Protein AF-A0A974H0Z0-F1 (afdb_monomer_lite)

InterPro domains:
  IPR011009 Protein kinase-like domain superfamily [SSF56112] (9-138)
  IPR016477 Fructosamine/Ketosamine-3-kinase [PF03881] (4-106)
  IPR016477 Fructosamine/Ketosamine-3-kinase [PTHR12149] (3-139)

Radius of gyration: 18.85 Å; chains: 1; bounding box: 40×33×61 Å

Foldseek 3Di:
DDDFDQDDQDPAWGWTWDQDPVGIKIKTWHQDQCQVQQQVQVQQVQVLLVVLVQDDDWHWDDKDADPNHHIMTITHDDPDDDCVVPPVVVVVSVCSSCPVLVVVVVVVVVCVPDDDDDPDRDPDDDDLGFHDDRPHTPDDPDPPDPDD

Organism: Xenopus laevis (NCBI:txid8355)

Structure (mmCIF, N/CA/C/O backbone):
data_AF-A0A974H0Z0-F1
#
_entry.id   AF-A0A974H0Z0-F1
#
loop_
_atom_site.group_PDB
_atom_site.id
_atom_site.type_symbol
_atom_site.label_atom_id
_atom_site.label_alt_id
_atom_site.label_comp_id
_atom_site.label_asym_id
_atom_site.label_entity_id
_atom_site.label_seq_id
_atom_site.pdbx_PDB_ins_code
_atom_site.Cartn_x
_atom_site.Cartn_y
_atom_site.Cartn_z
_atom_site.occupancy
_atom_site.B_iso_or_equiv
_atom_site.auth_seq_id
_atom_site.auth_comp_id
_atom_site.auth_asym_id
_atom_site.auth_atom_id
_atom_site.pdbx_PDB_model_num
ATOM 1 N N . MET A 1 1 ? 7.010 -7.312 -23.291 1.00 50.28 1 MET A N 1
ATOM 2 C CA . MET A 1 1 ? 6.808 -6.229 -22.307 1.00 50.28 1 MET A CA 1
ATOM 3 C C . MET A 1 1 ? 7.037 -4.910 -23.034 1.00 50.28 1 MET A C 1
ATOM 5 O O . MET A 1 1 ? 8.146 -4.689 -23.502 1.00 50.28 1 MET A O 1
ATOM 9 N N . LYS A 1 2 ? 5.986 -4.119 -23.280 1.00 44.75 2 LYS A N 1
ATOM 10 C CA . LYS A 1 2 ? 6.103 -2.802 -23.936 1.00 44.75 2 LYS A CA 1
ATOM 11 C C . LYS A 1 2 ? 6.219 -1.731 -22.836 1.00 44.75 2 LYS A C 1
ATOM 13 O O . LYS A 1 2 ? 5.474 -1.791 -21.864 1.00 44.75 2 LYS A O 1
ATOM 1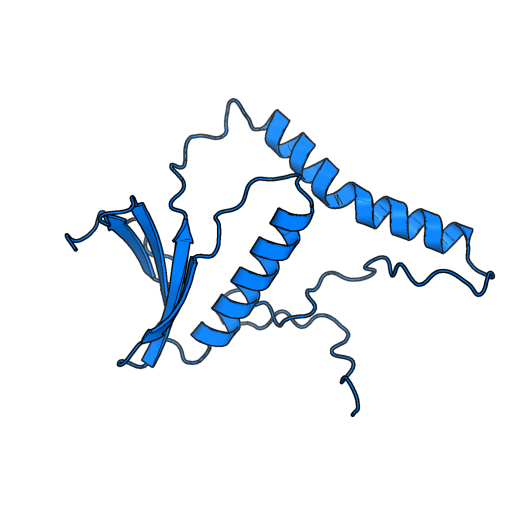8 N N . THR A 1 3 ? 7.181 -0.815 -22.947 1.00 50.59 3 THR A N 1
ATOM 19 C CA . THR A 1 3 ? 7.419 0.325 -22.031 1.00 50.59 3 THR A CA 1
ATOM 20 C C . THR A 1 3 ? 6.336 1.391 -22.243 1.00 50.59 3 THR A C 1
ATOM 22 O O . THR A 1 3 ? 6.026 1.722 -23.383 1.00 50.59 3 THR A O 1
ATOM 25 N N . SER A 1 4 ? 5.538 1.754 -21.233 1.00 49.78 4 SER A N 1
ATOM 26 C CA . SER A 1 4 ? 5.760 2.553 -20.005 1.00 49.78 4 SER A CA 1
ATOM 27 C C . SER A 1 4 ? 5.151 3.950 -20.171 1.00 49.78 4 SER A C 1
ATOM 29 O O . SER A 1 4 ? 5.773 4.844 -20.742 1.00 49.78 4 SER A O 1
ATOM 31 N N . LYS A 1 5 ? 3.939 4.163 -19.644 1.00 48.97 5 LYS A N 1
ATOM 32 C CA . LYS A 1 5 ? 3.522 5.523 -19.279 1.00 48.97 5 LYS A CA 1
ATOM 33 C C . LYS A 1 5 ? 4.331 5.900 -18.037 1.00 48.97 5 LYS A C 1
ATOM 35 O O . LYS A 1 5 ? 4.208 5.233 -17.011 1.00 48.97 5 LYS A O 1
ATOM 40 N N . GLU A 1 6 ? 5.196 6.908 -18.149 1.00 50.53 6 GLU A N 1
ATOM 41 C CA . GLU A 1 6 ? 5.929 7.467 -17.007 1.00 50.53 6 GLU A CA 1
ATOM 42 C C . GLU A 1 6 ? 4.889 8.029 -16.028 1.00 50.53 6 GLU A C 1
ATOM 44 O O . GLU A 1 6 ? 4.247 9.047 -16.283 1.00 50.53 6 GLU A O 1
ATOM 49 N N . SER A 1 7 ? 4.647 7.303 -14.941 1.00 51.28 7 SER A N 1
ATOM 50 C CA . SER A 1 7 ? 3.733 7.715 -13.885 1.00 51.28 7 SER A CA 1
ATOM 51 C C . SER A 1 7 ? 4.589 8.224 -12.740 1.00 51.28 7 SER A C 1
ATOM 53 O O . SER A 1 7 ? 5.104 7.428 -11.971 1.00 51.28 7 SER A O 1
ATOM 55 N N . GLN A 1 8 ? 4.780 9.548 -12.707 1.00 54.09 8 GLN A N 1
ATOM 56 C CA . GLN A 1 8 ? 5.355 10.346 -11.615 1.00 54.09 8 GLN A CA 1
ATOM 57 C C . GLN A 1 8 ? 6.660 9.807 -10.995 1.00 54.09 8 GLN A C 1
ATOM 59 O O . GLN A 1 8 ? 6.669 8.847 -10.233 1.00 54.09 8 GLN A O 1
ATOM 64 N N . ARG A 1 9 ? 7.785 10.509 -11.195 1.00 51.72 9 ARG A N 1
ATOM 65 C CA . ARG A 1 9 ? 8.980 10.281 -10.363 1.00 51.72 9 ARG A CA 1
ATOM 66 C C . ARG A 1 9 ? 8.624 10.517 -8.897 1.00 51.72 9 ARG A C 1
ATOM 68 O O . ARG A 1 9 ? 8.406 11.656 -8.490 1.00 51.72 9 ARG A O 1
ATOM 75 N N . GLY A 1 10 ? 8.593 9.452 -8.102 1.00 56.44 10 GLY A N 1
ATOM 76 C CA . GLY A 1 10 ? 8.670 9.590 -6.657 1.00 56.44 10 GLY A CA 1
ATOM 77 C C . GLY A 1 10 ? 10.003 10.240 -6.280 1.00 56.44 10 GLY A C 1
ATOM 78 O O . GLY A 1 10 ? 10.996 10.118 -6.995 1.00 56.44 10 GLY A O 1
ATOM 79 N N . PHE A 1 11 ? 10.031 10.950 -5.153 1.00 62.69 11 PHE A N 1
ATOM 80 C CA . PHE A 1 11 ? 11.226 11.677 -4.706 1.00 62.69 11 PHE A CA 1
ATOM 81 C C . PHE A 1 11 ? 12.425 10.741 -4.456 1.00 62.69 11 PHE A C 1
ATOM 83 O O . PHE A 1 11 ? 13.568 11.109 -4.698 1.00 62.69 11 PHE A O 1
ATOM 90 N N . ILE A 1 12 ? 12.155 9.519 -3.982 1.00 75.12 12 ILE A N 1
ATOM 91 C CA . ILE A 1 12 ? 13.173 8.540 -3.560 1.00 75.12 12 ILE A CA 1
ATOM 92 C C . ILE A 1 12 ? 13.182 7.292 -4.447 1.00 75.12 12 ILE A C 1
ATOM 94 O O . ILE A 1 12 ? 14.245 6.751 -4.744 1.00 75.12 12 ILE A O 1
ATOM 98 N N . SER A 1 13 ? 12.003 6.852 -4.880 1.00 79.69 13 SER A N 1
ATOM 99 C CA . SER A 1 13 ? 11.832 5.697 -5.756 1.00 79.69 13 SER A CA 1
ATOM 100 C C . SER A 1 13 ? 11.243 6.156 -7.081 1.00 79.69 13 SER A C 1
ATOM 102 O O . SER A 1 13 ? 10.321 6.974 -7.102 1.00 79.69 13 SER A O 1
ATOM 104 N N . GLN A 1 14 ? 11.725 5.594 -8.183 1.00 89.75 14 GLN A N 1
ATOM 105 C CA . GLN A 1 14 ? 11.039 5.724 -9.462 1.00 89.75 14 GLN A CA 1
ATOM 106 C C . GLN A 1 14 ? 9.757 4.892 -9.422 1.00 89.75 14 GLN A C 1
ATOM 108 O O . GLN A 1 14 ? 9.735 3.816 -8.824 1.00 89.75 14 GLN A O 1
ATOM 113 N N . ALA A 1 15 ? 8.701 5.393 -10.050 1.00 89.12 15 ALA A N 1
ATOM 114 C CA . ALA A 1 15 ? 7.440 4.689 -10.201 1.00 89.12 15 ALA A CA 1
ATOM 115 C C . ALA A 1 15 ? 7.126 4.536 -11.688 1.00 89.12 15 ALA A C 1
ATOM 117 O O . ALA A 1 15 ? 7.284 5.469 -12.475 1.00 89.12 15 ALA A O 1
ATOM 118 N N . LEU A 1 16 ? 6.733 3.330 -12.081 1.00 90.94 16 LEU A N 1
ATOM 119 C CA . LEU A 1 16 ? 6.451 2.973 -13.464 1.00 90.94 16 LEU A CA 1
ATOM 120 C C . LEU A 1 16 ? 5.198 2.106 -13.520 1.00 90.94 16 LEU A C 1
ATOM 122 O O . LEU A 1 16 ? 4.903 1.351 -12.598 1.00 90.94 16 LEU A O 1
ATOM 126 N N . THR A 1 17 ? 4.458 2.202 -14.619 1.00 92.44 17 THR A N 1
ATOM 127 C CA . THR A 1 17 ? 3.365 1.276 -14.935 1.00 92.44 17 THR A CA 1
ATOM 128 C C . THR A 1 17 ? 3.766 0.430 -16.132 1.00 92.44 17 THR A C 1
ATOM 130 O O . THR A 1 17 ? 4.288 0.963 -17.116 1.00 92.44 17 THR A O 1
ATOM 133 N N . TYR A 1 18 ? 3.517 -0.874 -16.051 1.00 91.94 18 TYR A N 1
ATOM 134 C CA . TYR A 1 18 ? 3.816 -1.819 -17.121 1.00 91.94 18 TYR A CA 1
ATOM 135 C C . TYR A 1 18 ? 2.571 -2.590 -17.534 1.00 91.94 18 TYR A C 1
ATOM 137 O O . TYR A 1 18 ? 1.852 -3.115 -16.686 1.00 91.94 18 TYR A O 1
ATOM 145 N N . ASP A 1 19 ? 2.375 -2.714 -18.845 1.00 92.81 19 ASP A N 1
ATOM 146 C CA . ASP A 1 19 ? 1.374 -3.606 -19.420 1.00 92.81 19 ASP A CA 1
ATOM 147 C C . ASP A 1 19 ? 1.960 -5.019 -19.531 1.00 92.81 19 ASP A C 1
ATOM 149 O O . ASP A 1 19 ? 2.992 -5.239 -20.185 1.00 92.81 19 ASP A O 1
ATOM 153 N N . THR A 1 20 ? 1.296 -5.983 -18.898 1.00 91.00 20 THR A N 1
ATOM 154 C CA . THR A 1 20 ? 1.615 -7.412 -18.992 1.00 91.00 20 THR A CA 1
ATOM 155 C C . THR A 1 20 ? 0.504 -8.155 -19.732 1.00 91.00 20 THR A C 1
ATOM 157 O O . THR A 1 20 ? -0.586 -7.628 -19.952 1.00 91.00 20 THR A O 1
ATOM 160 N N . ASP A 1 21 ? 0.760 -9.405 -20.098 1.00 92.56 21 ASP A N 1
ATOM 161 C CA . ASP A 1 21 ? -0.251 -10.333 -20.615 1.00 92.56 21 ASP A CA 1
ATOM 162 C C . ASP A 1 21 ? -1.390 -10.606 -19.614 1.00 92.56 21 ASP A C 1
ATOM 164 O O . ASP A 1 21 ? -2.463 -11.054 -20.011 1.00 92.56 21 ASP A O 1
ATOM 168 N N . ARG A 1 22 ? -1.181 -10.300 -18.328 1.00 88.75 22 ARG A N 1
ATOM 169 C CA . ARG A 1 22 ? -2.139 -10.508 -17.232 1.00 88.75 22 ARG A CA 1
ATOM 170 C C . ARG A 1 22 ? -2.763 -9.215 -16.703 1.00 88.75 22 ARG A C 1
ATOM 172 O O . ARG A 1 22 ? -3.410 -9.236 -15.662 1.00 88.75 22 ARG A O 1
ATOM 179 N N . GLY A 1 23 ? -2.574 -8.100 -17.407 1.00 91.31 23 GLY A N 1
ATOM 180 C CA . GLY A 1 23 ? -3.042 -6.778 -16.993 1.00 91.31 23 GLY A CA 1
ATOM 181 C C . GLY A 1 23 ? -1.909 -5.840 -16.581 1.00 91.31 23 GLY A C 1
ATOM 182 O O . GLY A 1 23 ? -0.726 -6.138 -16.765 1.00 91.31 23 GLY A O 1
ATOM 183 N N . GLN A 1 24 ? -2.272 -4.668 -16.070 1.00 95.12 24 GLN A N 1
ATOM 184 C CA . GLN A 1 24 ? -1.308 -3.634 -15.698 1.00 95.12 24 GLN A CA 1
ATOM 185 C C . GLN A 1 24 ? -0.757 -3.870 -14.291 1.00 95.12 24 GLN A C 1
ATOM 187 O O . GLN A 1 24 ? -1.482 -4.289 -13.391 1.00 95.12 24 GLN A O 1
ATOM 192 N N . VAL A 1 25 ? 0.522 -3.555 -14.093 1.00 96.12 25 VAL A N 1
ATOM 193 C CA . VAL A 1 25 ? 1.168 -3.556 -12.774 1.00 96.12 25 VAL A CA 1
ATOM 194 C C . VAL A 1 25 ? 1.844 -2.220 -12.506 1.00 96.12 25 VAL A C 1
ATOM 196 O O . VAL A 1 25 ? 2.341 -1.563 -13.427 1.00 96.12 25 VAL A O 1
ATOM 199 N N . PHE A 1 26 ? 1.889 -1.830 -11.237 1.00 95.69 26 PHE A N 1
ATOM 200 C CA . PHE A 1 26 ? 2.625 -0.664 -10.772 1.00 95.69 26 PHE A CA 1
ATOM 201 C C . PHE A 1 26 ? 3.934 -1.109 -10.120 1.00 95.69 26 PHE A C 1
ATOM 203 O O . PHE A 1 26 ? 3.943 -1.989 -9.267 1.00 95.69 26 PHE A O 1
ATOM 210 N N . VAL A 1 27 ? 5.055 -0.516 -10.519 1.00 95.25 27 VAL A N 1
ATOM 211 C CA . VAL A 1 27 ? 6.388 -0.922 -10.064 1.00 95.25 27 VAL A CA 1
ATOM 212 C C . VAL A 1 27 ? 7.101 0.267 -9.447 1.00 95.25 27 VAL A C 1
ATOM 214 O O . VAL A 1 27 ? 7.310 1.288 -10.103 1.00 95.25 27 VAL A O 1
ATOM 217 N N . LYS A 1 28 ? 7.516 0.113 -8.190 1.00 94.62 28 LYS A N 1
ATOM 218 C CA . LYS A 1 28 ? 8.440 1.021 -7.509 1.00 94.62 28 LYS A CA 1
ATOM 219 C C . LYS A 1 28 ? 9.859 0.485 -7.643 1.00 94.62 28 LYS A C 1
ATOM 221 O O . LYS A 1 28 ? 10.087 -0.693 -7.400 1.00 94.62 28 LYS A O 1
ATOM 226 N N . ILE A 1 29 ? 10.808 1.348 -7.986 1.00 93.75 29 ILE A N 1
ATOM 227 C CA . ILE A 1 29 ? 12.221 1.007 -8.182 1.00 93.75 29 ILE A CA 1
ATOM 228 C C . ILE A 1 29 ? 13.064 1.935 -7.313 1.00 93.75 29 ILE A C 1
ATOM 230 O O . ILE A 1 29 ? 12.919 3.156 -7.384 1.00 93.75 29 ILE A O 1
ATOM 234 N N . ASN A 1 30 ? 13.949 1.371 -6.497 1.00 92.62 30 ASN A N 1
ATOM 235 C CA . ASN A 1 30 ? 14.866 2.132 -5.657 1.00 92.62 30 ASN A CA 1
ATOM 236 C C . ASN A 1 30 ? 16.271 1.529 -5.760 1.00 92.62 30 ASN A C 1
ATOM 238 O O . ASN A 1 30 ? 16.450 0.347 -5.497 1.00 92.62 30 ASN A O 1
ATOM 242 N N . PHE A 1 31 ? 17.258 2.346 -6.130 1.00 91.56 31 PHE A N 1
ATOM 243 C CA . PHE A 1 31 ? 18.652 1.925 -6.328 1.00 91.56 31 PHE A CA 1
ATOM 244 C C . PHE A 1 31 ? 19.511 2.005 -5.053 1.00 91.56 31 PHE A C 1
ATOM 246 O O . PHE A 1 31 ? 20.680 1.628 -5.059 1.00 91.56 31 PHE A O 1
ATOM 253 N N . GLY A 1 32 ? 18.959 2.520 -3.955 1.00 90.19 32 GLY A N 1
ATOM 254 C CA . GLY A 1 32 ? 19.632 2.601 -2.666 1.00 90.19 32 GLY A CA 1
ATOM 255 C C . GLY A 1 32 ? 19.735 1.239 -1.979 1.00 90.19 32 GLY A C 1
ATOM 256 O O . GLY A 1 32 ? 18.849 0.394 -2.084 1.00 90.19 32 GLY A O 1
ATOM 257 N N . THR A 1 33 ? 20.788 1.047 -1.185 1.00 88.94 33 THR A N 1
ATOM 258 C CA . THR A 1 33 ? 21.049 -0.202 -0.440 1.00 88.94 33 THR A CA 1
ATOM 259 C C . THR A 1 33 ? 19.961 -0.561 0.577 1.00 88.94 33 THR A C 1
ATOM 261 O O . THR A 1 33 ? 19.850 -1.712 0.984 1.00 88.94 33 THR A O 1
ATOM 264 N N . GLN A 1 34 ? 19.135 0.408 0.980 1.00 89.00 34 GLN A N 1
ATOM 265 C CA . GLN A 1 34 ? 18.028 0.210 1.921 1.00 89.00 34 GLN A CA 1
ATOM 266 C C . GLN A 1 34 ? 16.704 -0.185 1.241 1.00 89.00 34 GLN A C 1
ATOM 268 O O . GLN A 1 34 ? 15.712 -0.402 1.938 1.00 89.00 34 GLN A O 1
ATOM 273 N N . ALA A 1 35 ? 16.666 -0.291 -0.095 1.00 92.25 35 ALA A N 1
ATOM 274 C CA . ALA A 1 35 ? 15.450 -0.561 -0.865 1.00 92.25 35 ALA A CA 1
ATOM 275 C C . ALA A 1 35 ? 14.692 -1.800 -0.367 1.00 92.25 35 ALA A C 1
ATOM 277 O O . ALA A 1 35 ? 13.485 -1.736 -0.142 1.00 92.25 35 ALA A O 1
ATOM 278 N N . THR A 1 36 ? 15.399 -2.903 -0.113 1.00 90.25 36 THR A N 1
ATOM 279 C CA . THR A 1 36 ? 14.800 -4.158 0.359 1.00 90.25 36 THR A CA 1
ATOM 280 C C . THR A 1 36 ? 14.114 -3.986 1.717 1.00 90.25 36 THR A C 1
ATOM 282 O O . THR A 1 36 ? 13.003 -4.476 1.907 1.00 90.25 36 THR A O 1
ATOM 285 N N . ILE A 1 37 ? 14.714 -3.25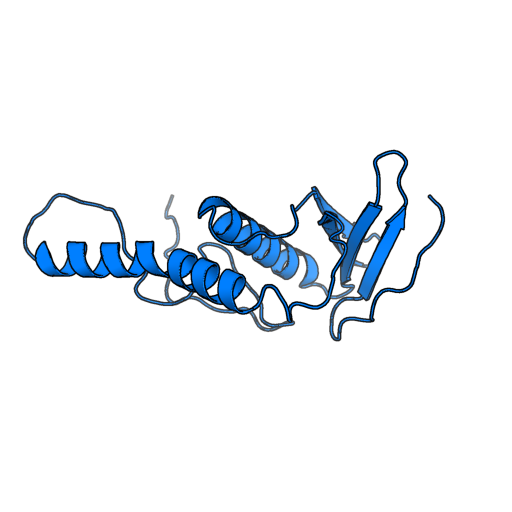0 2.660 1.00 90.94 37 ILE A N 1
ATOM 286 C CA . ILE A 1 37 ? 14.099 -2.976 3.972 1.00 90.94 37 ILE A CA 1
ATOM 287 C C . ILE A 1 37 ? 12.856 -2.096 3.796 1.00 90.94 37 ILE A C 1
ATOM 289 O O . ILE A 1 37 ? 11.801 -2.412 4.342 1.00 90.94 37 ILE A O 1
ATOM 293 N N . MET A 1 38 ? 12.963 -1.033 2.993 1.00 92.56 38 MET A N 1
ATOM 294 C CA . MET A 1 38 ? 11.850 -0.120 2.717 1.00 92.56 38 MET A CA 1
ATOM 295 C C . MET A 1 38 ? 10.654 -0.853 2.101 1.00 92.56 38 MET A C 1
ATOM 297 O O . MET A 1 38 ? 9.529 -0.699 2.574 1.00 92.56 38 MET A O 1
ATOM 301 N N . PHE A 1 39 ? 10.887 -1.678 1.076 1.00 94.81 39 PHE A N 1
ATOM 302 C CA . PHE A 1 39 ? 9.816 -2.404 0.398 1.00 94.81 39 PHE A CA 1
ATOM 303 C C . PHE A 1 39 ? 9.209 -3.502 1.266 1.00 94.81 39 PHE A C 1
ATOM 305 O O . PHE A 1 39 ? 7.992 -3.659 1.252 1.00 94.81 39 PHE A O 1
ATOM 312 N N . ASN A 1 40 ? 10.000 -4.207 2.080 1.00 93.69 40 ASN A N 1
ATOM 313 C CA . ASN A 1 40 ? 9.442 -5.155 3.048 1.00 93.69 40 ASN A CA 1
ATOM 314 C C . ASN A 1 40 ? 8.538 -4.460 4.076 1.00 93.69 40 ASN A C 1
ATOM 316 O O . ASN A 1 40 ? 7.451 -4.959 4.369 1.00 93.69 40 ASN A O 1
ATOM 320 N N . GLY A 1 41 ? 8.948 -3.294 4.583 1.00 93.38 41 GLY A N 1
ATOM 321 C CA . GLY A 1 41 ? 8.118 -2.479 5.469 1.00 93.38 41 GLY A CA 1
ATOM 322 C C . GLY A 1 41 ? 6.821 -2.015 4.804 1.00 93.38 41 GLY A C 1
ATOM 323 O O . GLY A 1 41 ? 5.749 -2.088 5.409 1.00 93.38 41 GLY A O 1
ATOM 324 N N . GLU A 1 42 ? 6.895 -1.585 3.542 1.00 94.31 42 GLU A N 1
ATOM 325 C CA . GLU A 1 42 ? 5.719 -1.179 2.768 1.00 94.31 42 GLU A CA 1
ATOM 326 C C . GLU A 1 42 ? 4.751 -2.354 2.563 1.00 94.31 42 GLU A C 1
ATOM 328 O O . GLU A 1 42 ? 3.565 -2.229 2.861 1.00 94.31 42 GLU A O 1
ATOM 333 N N . VAL A 1 43 ? 5.252 -3.522 2.151 1.00 95.88 43 VAL A N 1
ATOM 334 C CA . VAL A 1 43 ? 4.439 -4.736 1.981 1.00 95.88 43 VAL A CA 1
ATOM 335 C C . VAL A 1 43 ? 3.780 -5.162 3.290 1.00 95.88 43 VAL A C 1
ATOM 337 O O . VAL A 1 43 ? 2.594 -5.492 3.290 1.00 95.88 43 VAL A O 1
ATOM 340 N N . ALA A 1 44 ? 4.514 -5.142 4.405 1.00 94.12 44 ALA A N 1
ATOM 341 C CA . ALA A 1 44 ? 3.955 -5.466 5.716 1.00 94.12 44 ALA A CA 1
ATOM 342 C C . ALA A 1 44 ? 2.830 -4.492 6.107 1.00 94.12 44 ALA A C 1
ATOM 344 O O . ALA A 1 44 ? 1.793 -4.917 6.617 1.00 94.12 44 ALA A O 1
ATOM 345 N N . SER A 1 45 ? 3.002 -3.202 5.811 1.00 92.44 45 SER A N 1
ATOM 346 C CA . SER A 1 45 ? 1.996 -2.173 6.092 1.00 92.44 45 SER A CA 1
ATOM 347 C C . SER A 1 45 ? 0.742 -2.327 5.227 1.00 92.44 45 SER A C 1
ATOM 349 O O . SER A 1 45 ? -0.368 -2.261 5.752 1.00 92.44 45 SER A O 1
ATOM 351 N N . LEU A 1 46 ? 0.898 -2.587 3.923 1.00 95.69 46 LEU A N 1
ATOM 352 C CA . LEU A 1 46 ? -0.227 -2.821 3.008 1.00 95.69 46 LEU A CA 1
ATOM 353 C C . LEU A 1 46 ? -1.039 -4.051 3.431 1.00 95.69 46 LEU A C 1
ATOM 355 O O . LEU A 1 46 ? -2.263 -3.979 3.507 1.00 95.69 46 LEU A O 1
ATOM 359 N N . LYS A 1 47 ? -0.366 -5.153 3.793 1.00 94.19 47 LYS A N 1
ATOM 360 C CA . LYS A 1 47 ? -1.030 -6.360 4.310 1.00 94.19 47 LYS A CA 1
ATOM 361 C C . LYS A 1 47 ? -1.819 -6.076 5.585 1.00 94.19 47 LYS A C 1
ATOM 363 O O . LYS A 1 47 ? -2.989 -6.433 5.655 1.00 94.19 47 LYS A O 1
ATOM 368 N N . ALA A 1 48 ? -1.216 -5.374 6.543 1.00 91.50 48 ALA A N 1
ATOM 369 C CA . ALA A 1 48 ? -1.880 -5.031 7.796 1.00 91.50 48 ALA A CA 1
ATOM 370 C C . ALA A 1 48 ? -3.131 -4.163 7.578 1.00 91.50 48 ALA A C 1
ATOM 372 O O . ALA A 1 48 ? -4.144 -4.379 8.235 1.00 91.50 48 ALA A O 1
ATOM 373 N N . ILE A 1 49 ? -3.092 -3.205 6.643 1.00 93.69 49 ILE A N 1
ATOM 374 C CA . ILE A 1 49 ? -4.273 -2.403 6.295 1.00 93.69 49 ILE A CA 1
ATOM 375 C C . ILE A 1 49 ? -5.333 -3.282 5.623 1.00 93.69 49 ILE A C 1
ATOM 377 O O . ILE A 1 49 ? -6.494 -3.243 6.027 1.00 93.69 49 ILE A O 1
ATOM 381 N N . LYS A 1 50 ? -4.946 -4.117 4.652 1.00 94.88 50 LYS A N 1
ATOM 382 C CA . LYS A 1 50 ? -5.864 -5.027 3.954 1.00 94.88 50 LYS A CA 1
ATOM 383 C C . LYS A 1 50 ? -6.601 -5.963 4.915 1.00 94.88 50 LYS A C 1
ATOM 385 O O . LYS A 1 50 ? -7.805 -6.156 4.772 1.00 94.88 50 LYS A O 1
ATOM 390 N N . GLU A 1 51 ? -5.900 -6.518 5.901 1.00 92.50 51 GLU A N 1
ATOM 391 C CA . GLU A 1 51 ? -6.463 -7.426 6.911 1.00 92.50 51 GLU A CA 1
ATOM 392 C C . GLU A 1 51 ? -7.587 -6.791 7.738 1.00 92.50 51 GLU A C 1
ATOM 394 O O . GLU A 1 51 ? -8.447 -7.504 8.251 1.00 92.50 51 GLU A O 1
ATOM 399 N N . THR A 1 52 ? -7.628 -5.459 7.841 1.00 92.31 52 THR A N 1
ATOM 400 C CA . THR A 1 52 ? -8.733 -4.768 8.520 1.00 92.31 52 THR A CA 1
ATOM 401 C C . THR A 1 52 ? -10.033 -4.781 7.715 1.00 92.31 52 THR A C 1
ATOM 403 O O . THR A 1 52 ? -11.103 -4.624 8.297 1.00 92.31 52 THR A O 1
ATOM 406 N N . GLY A 1 53 ? -9.958 -4.956 6.391 1.00 94.88 53 GLY A N 1
ATOM 407 C CA . GLY A 1 53 ? -11.117 -4.941 5.499 1.00 94.88 53 GLY A CA 1
ATOM 408 C C . GLY A 1 53 ? -11.828 -3.587 5.387 1.00 94.88 53 GLY A C 1
ATOM 409 O O . GLY A 1 53 ? -12.977 -3.556 4.954 1.00 94.88 53 GLY A O 1
ATOM 410 N N . THR A 1 54 ? -11.192 -2.478 5.784 1.00 95.94 54 THR A N 1
ATOM 411 C CA . THR A 1 54 ? -11.848 -1.158 5.865 1.00 95.94 54 THR A CA 1
ATOM 412 C C . THR A 1 54 ? -11.584 -0.281 4.644 1.00 95.94 54 THR A C 1
ATOM 414 O O . THR A 1 54 ? -12.525 0.157 3.981 1.00 95.94 54 THR A O 1
ATOM 417 N N . VAL A 1 55 ? -10.312 -0.046 4.313 1.00 94.94 55 VAL A N 1
ATOM 418 C CA . VAL A 1 55 ? -9.871 0.756 3.167 1.00 94.94 55 VAL A CA 1
ATOM 419 C C . VAL A 1 55 ? -9.175 -0.126 2.136 1.00 94.94 55 VAL A C 1
ATOM 421 O O . VAL A 1 55 ? -8.423 -1.041 2.476 1.00 94.94 55 VAL A O 1
ATOM 424 N N . HIS A 1 56 ? -9.431 0.149 0.859 1.00 93.56 56 HIS A N 1
ATOM 425 C CA . HIS A 1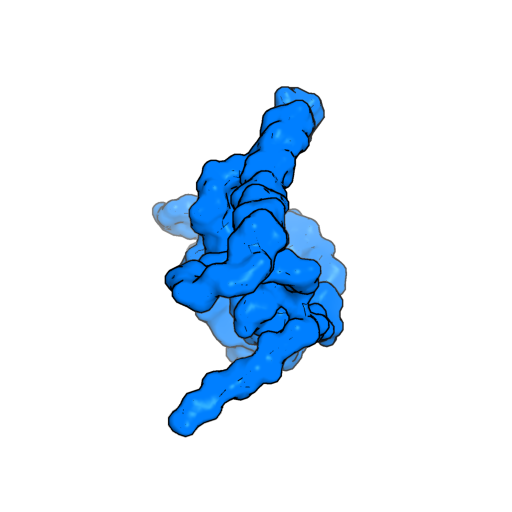 56 ? -8.770 -0.548 -0.236 1.00 93.56 56 HIS A CA 1
ATOM 426 C C . HIS A 1 56 ? -7.315 -0.081 -0.379 1.00 93.56 56 HIS A C 1
ATOM 428 O O . HIS A 1 56 ? -7.017 1.111 -0.293 1.00 93.56 56 HIS A O 1
ATOM 434 N N . VAL A 1 57 ? -6.415 -1.033 -0.608 1.00 95.94 57 VAL A N 1
ATOM 435 C CA . VAL A 1 57 ? -4.979 -0.821 -0.799 1.00 95.94 57 VAL A CA 1
ATOM 436 C C . VAL A 1 57 ? -4.504 -1.679 -1.972 1.00 95.94 57 VAL A C 1
ATOM 438 O O . VAL A 1 57 ? -5.080 -2.746 -2.180 1.00 95.94 57 VAL A O 1
ATOM 441 N N . PRO A 1 58 ? -3.472 -1.252 -2.724 1.00 96.94 58 PRO A N 1
ATOM 442 C CA . PRO A 1 58 ? -2.941 -2.057 -3.817 1.00 96.94 58 PRO A CA 1
ATOM 443 C C . PRO A 1 58 ? -2.324 -3.352 -3.286 1.00 96.94 58 PRO A C 1
ATOM 445 O O . PRO A 1 58 ? -1.555 -3.335 -2.319 1.00 96.94 58 PRO A O 1
ATOM 448 N N . GLU A 1 59 ? -2.612 -4.468 -3.948 1.00 96.88 59 GLU A N 1
ATOM 449 C CA . GLU A 1 59 ? -2.042 -5.763 -3.584 1.00 96.88 59 GLU A CA 1
ATOM 450 C C . GLU A 1 59 ? -0.540 -5.854 -3.888 1.00 96.88 59 GLU A C 1
ATOM 452 O O . GLU A 1 59 ? -0.123 -5.624 -5.029 1.00 96.88 59 GLU A O 1
ATOM 457 N N . PRO A 1 60 ? 0.301 -6.261 -2.919 1.00 97.06 60 PRO A N 1
ATOM 458 C CA . PRO A 1 60 ? 1.682 -6.619 -3.203 1.00 97.06 60 PRO A CA 1
ATOM 459 C C . PRO A 1 60 ? 1.785 -7.897 -4.036 1.00 97.06 60 PRO A C 1
ATOM 461 O O . PRO A 1 60 ? 1.324 -8.955 -3.612 1.00 97.06 60 PRO A O 1
ATOM 464 N N . ILE A 1 61 ? 2.454 -7.814 -5.187 1.00 96.56 61 ILE A N 1
ATOM 465 C CA . ILE A 1 61 ? 2.666 -8.953 -6.088 1.00 96.56 61 ILE A CA 1
ATOM 466 C C . ILE A 1 61 ? 4.028 -9.599 -5.821 1.00 96.56 61 ILE A C 1
ATOM 468 O O . ILE A 1 61 ? 4.105 -10.808 -5.611 1.00 96.56 61 ILE A O 1
ATOM 472 N N . ALA A 1 62 ? 5.112 -8.814 -5.827 1.00 95.69 62 ALA A N 1
ATOM 473 C CA . ALA A 1 62 ? 6.468 -9.335 -5.637 1.00 95.69 62 ALA A CA 1
ATOM 474 C C . ALA A 1 62 ? 7.474 -8.255 -5.214 1.00 95.69 62 ALA A C 1
ATOM 476 O O . ALA A 1 62 ? 7.306 -7.078 -5.529 1.00 95.69 62 ALA A O 1
ATOM 477 N N . ILE A 1 63 ? 8.562 -8.684 -4.567 1.00 95.94 63 ILE A N 1
ATOM 478 C CA . ILE A 1 63 ? 9.791 -7.903 -4.370 1.00 95.94 63 ILE A CA 1
ATOM 479 C C . ILE A 1 63 ? 10.924 -8.633 -5.093 1.00 95.94 63 ILE A C 1
ATOM 481 O O . ILE A 1 63 ? 10.989 -9.861 -5.038 1.00 95.94 63 ILE A O 1
ATOM 485 N N . ALA A 1 64 ? 11.816 -7.892 -5.747 1.00 94.50 64 ALA A N 1
ATOM 486 C CA . ALA A 1 64 ? 13.043 -8.447 -6.310 1.00 94.50 64 ALA A CA 1
ATOM 487 C C . ALA A 1 64 ? 14.217 -7.474 -6.164 1.00 94.50 64 ALA A C 1
ATOM 489 O O . ALA A 1 64 ? 14.026 -6.260 -6.107 1.00 94.50 64 ALA A O 1
ATOM 490 N N . ASP A 1 65 ? 15.433 -8.009 -6.135 1.00 93.69 65 ASP A N 1
ATOM 491 C CA . ASP A 1 65 ? 16.650 -7.202 -6.154 1.00 93.69 65 ASP A CA 1
ATOM 492 C C . ASP A 1 65 ? 17.030 -6.841 -7.597 1.00 93.69 65 ASP A C 1
ATOM 494 O O . ASP A 1 65 ? 16.775 -7.593 -8.544 1.00 93.69 65 ASP A O 1
ATOM 498 N N . LEU A 1 66 ? 17.646 -5.675 -7.778 1.00 90.62 66 LEU A N 1
ATOM 499 C CA . LEU A 1 66 ? 18.161 -5.244 -9.078 1.00 90.62 66 LEU A CA 1
ATOM 500 C C . LEU A 1 66 ? 19.614 -5.686 -9.231 1.00 90.62 66 LEU A C 1
ATOM 502 O O . LEU A 1 66 ? 20.424 -5.510 -8.324 1.00 90.62 66 LEU A O 1
ATOM 506 N N . SER A 1 67 ? 19.986 -6.165 -10.419 1.00 87.81 67 SER A N 1
ATOM 507 C CA . SER A 1 67 ? 21.379 -6.525 -10.729 1.00 87.81 67 SER A CA 1
ATOM 508 C C . SER A 1 67 ? 22.345 -5.338 -10.625 1.00 87.81 67 SER A C 1
ATOM 510 O O . SER A 1 67 ? 23.520 -5.524 -10.328 1.00 87.81 67 SER A O 1
ATOM 512 N N . SER A 1 68 ? 21.850 -4.114 -10.826 1.00 86.31 68 SER A N 1
ATOM 513 C CA . SER A 1 68 ? 22.592 -2.861 -10.646 1.00 86.31 68 SER A CA 1
ATOM 514 C C . SER A 1 68 ? 22.695 -2.395 -9.186 1.00 86.31 68 SER A C 1
ATOM 516 O O . SER A 1 68 ? 23.257 -1.332 -8.935 1.00 86.31 68 SER A O 1
ATOM 518 N N . GLY A 1 69 ? 22.124 -3.140 -8.236 1.00 87.62 69 GLY A N 1
ATOM 519 C CA . GLY A 1 69 ? 21.958 -2.731 -6.843 1.00 87.62 69 GLY A CA 1
ATOM 520 C C . GLY A 1 69 ? 20.616 -2.041 -6.569 1.00 87.62 69 GLY A C 1
ATOM 521 O O . GLY A 1 69 ? 20.027 -1.406 -7.448 1.00 87.62 69 GLY A O 1
ATOM 522 N N . GLY A 1 70 ? 20.138 -2.188 -5.329 1.00 93.00 70 GLY A N 1
ATOM 523 C CA . GLY A 1 70 ? 18.803 -1.773 -4.899 1.00 93.00 70 GLY A CA 1
ATOM 524 C C . GLY A 1 70 ? 17.745 -2.852 -5.140 1.00 93.00 70 GLY A C 1
ATOM 525 O O . GLY A 1 70 ? 18.067 -4.034 -5.242 1.00 93.00 70 GLY A O 1
ATOM 526 N N . GLY A 1 71 ? 16.480 -2.454 -5.246 1.00 94.44 71 GLY A N 1
ATOM 527 C CA . GLY A 1 71 ? 15.366 -3.379 -5.421 1.00 94.44 71 GLY A CA 1
ATOM 528 C C . GLY A 1 71 ? 14.165 -2.775 -6.136 1.00 94.44 71 GLY A C 1
ATOM 529 O O . GLY A 1 71 ? 14.110 -1.579 -6.443 1.00 94.44 71 GLY A O 1
ATOM 530 N N . LEU A 1 72 ? 13.178 -3.630 -6.374 1.00 95.31 72 LEU A N 1
ATOM 531 C CA . LEU A 1 72 ? 11.890 -3.294 -6.956 1.00 95.31 72 LEU A CA 1
ATOM 532 C C . LEU A 1 72 ? 10.747 -3.915 -6.150 1.00 95.31 72 LEU A C 1
ATOM 534 O O . LEU A 1 72 ? 10.868 -5.021 -5.624 1.00 95.31 72 LEU A O 1
ATOM 538 N N . LEU A 1 73 ? 9.626 -3.204 -6.101 1.00 96.81 73 LEU A N 1
ATOM 539 C CA . LEU A 1 73 ? 8.362 -3.660 -5.536 1.00 96.81 73 LEU A CA 1
ATOM 540 C C . LEU A 1 73 ? 7.287 -3.575 -6.619 1.00 96.81 73 LEU A C 1
ATOM 542 O O . LEU A 1 73 ? 7.015 -2.494 -7.141 1.00 96.81 73 LEU A O 1
ATOM 546 N N . ILE A 1 74 ? 6.694 -4.720 -6.949 1.00 96.50 74 ILE A N 1
ATOM 547 C CA . ILE A 1 74 ? 5.594 -4.860 -7.905 1.00 96.50 74 ILE A CA 1
ATOM 548 C C . ILE A 1 74 ? 4.285 -4.918 -7.125 1.00 96.50 74 ILE A C 1
ATOM 550 O O . ILE A 1 74 ? 4.123 -5.753 -6.232 1.00 96.50 74 ILE A O 1
ATOM 554 N N . LEU A 1 75 ? 3.358 -4.046 -7.492 1.00 97.44 75 LEU A N 1
ATOM 555 C CA . LEU A 1 75 ? 2.038 -3.889 -6.903 1.00 97.44 75 LEU A CA 1
ATOM 556 C C . LEU A 1 75 ? 0.961 -4.008 -7.986 1.00 97.44 75 LEU A C 1
ATOM 558 O O . LEU A 1 75 ? 1.213 -3.782 -9.176 1.00 97.44 75 LEU A O 1
ATOM 562 N N . GLU A 1 76 ? -0.256 -4.311 -7.553 1.00 96.69 76 GLU A N 1
ATOM 563 C CA . GLU A 1 76 ? -1.466 -4.065 -8.330 1.00 96.69 76 GLU A CA 1
ATOM 564 C C . GLU A 1 76 ? -1.487 -2.626 -8.863 1.00 96.69 76 GLU A C 1
ATOM 566 O O . GLU A 1 76 ? -1.166 -1.667 -8.154 1.00 96.69 76 GLU A O 1
ATOM 571 N N . TYR A 1 77 ? -1.869 -2.474 -10.131 1.00 95.69 77 TYR A N 1
ATOM 572 C CA . TYR A 1 77 ? -2.147 -1.163 -10.696 1.00 95.69 77 TYR A CA 1
ATOM 573 C C . TYR A 1 77 ? -3.555 -0.708 -10.309 1.00 95.69 77 TYR A C 1
ATOM 575 O O . TYR A 1 77 ? -4.538 -1.357 -10.659 1.00 95.69 77 TYR A O 1
ATOM 583 N N . LEU A 1 78 ? -3.646 0.449 -9.653 1.00 93.25 78 LEU A N 1
ATOM 584 C CA . LEU A 1 78 ? -4.915 1.108 -9.366 1.00 93.25 78 LEU A CA 1
ATOM 585 C C . LEU A 1 78 ? -5.143 2.257 -10.346 1.00 93.25 78 LEU A C 1
ATOM 587 O O . LEU A 1 78 ? -4.309 3.157 -10.484 1.00 93.25 78 LEU A O 1
ATOM 591 N N . GLU A 1 79 ? -6.308 2.261 -10.988 1.00 90.75 79 GLU A N 1
ATOM 592 C CA . GLU A 1 79 ? -6.752 3.394 -11.793 1.00 90.75 79 GLU A CA 1
ATOM 593 C C . GLU A 1 79 ? -7.208 4.533 -10.865 1.00 90.75 79 GLU A C 1
ATOM 595 O O . GLU A 1 79 ? -8.370 4.623 -10.463 1.00 90.75 79 GLU A O 1
ATOM 600 N N . MET A 1 80 ? -6.269 5.401 -10.490 1.00 89.06 80 MET A N 1
ATOM 601 C CA . MET A 1 80 ? -6.538 6.518 -9.585 1.00 89.06 80 MET A CA 1
ATOM 602 C C . MET A 1 80 ? -7.462 7.553 -10.240 1.00 89.06 80 MET A C 1
ATOM 604 O O . MET A 1 80 ? -7.194 8.054 -11.333 1.00 89.06 80 MET A O 1
ATOM 608 N N . ARG A 1 81 ? -8.538 7.915 -9.536 1.00 89.12 81 ARG A N 1
ATOM 609 C CA . ARG A 1 81 ? -9.527 8.925 -9.946 1.00 89.12 81 ARG A CA 1
ATOM 610 C C . ARG A 1 81 ? -9.669 9.988 -8.856 1.00 89.12 81 ARG A C 1
ATOM 612 O O . ARG A 1 81 ? -9.247 9.765 -7.723 1.00 89.12 81 ARG A O 1
ATOM 619 N N . SER A 1 82 ? -10.259 11.141 -9.189 1.00 91.12 82 SER A N 1
ATOM 620 C CA . SER A 1 82 ? -10.515 12.181 -8.182 1.00 91.12 82 SER A CA 1
ATOM 621 C C . SER A 1 82 ? -11.391 11.642 -7.049 1.00 91.12 82 SER A C 1
ATOM 623 O O . SER A 1 82 ? -12.380 10.944 -7.295 1.00 91.12 82 SER A O 1
ATOM 625 N N . ILE A 1 83 ? -11.036 12.003 -5.817 1.00 92.00 83 ILE A N 1
ATOM 626 C CA . ILE A 1 83 ? -11.729 11.563 -4.609 1.00 92.00 83 ILE A CA 1
ATOM 627 C C . ILE A 1 83 ? -12.978 12.393 -4.287 1.00 92.00 83 ILE A C 1
ATOM 629 O O . ILE A 1 83 ? -13.741 11.996 -3.417 1.00 92.00 83 ILE A O 1
ATOM 633 N N . ASP A 1 84 ? -13.234 13.504 -4.984 1.00 91.06 84 ASP A N 1
ATOM 634 C CA . ASP A 1 84 ? -14.242 14.510 -4.595 1.00 91.06 84 ASP A CA 1
ATOM 635 C C . ASP A 1 84 ? -15.615 13.926 -4.217 1.00 91.06 84 ASP A C 1
ATOM 637 O O . ASP A 1 84 ? -16.225 14.338 -3.235 1.00 91.06 84 ASP A O 1
ATOM 641 N N . ARG A 1 85 ? -16.094 12.920 -4.961 1.00 93.44 85 ARG A N 1
ATOM 642 C CA . ARG A 1 85 ? -17.397 12.268 -4.720 1.00 93.44 85 ARG A CA 1
ATOM 643 C C . ARG A 1 85 ? -17.373 11.149 -3.673 1.00 93.44 85 ARG A C 1
ATOM 645 O O . ARG A 1 85 ? -18.429 10.677 -3.275 1.00 93.44 85 ARG A O 1
ATOM 652 N N . PHE A 1 86 ? -16.191 10.717 -3.247 1.00 93.44 86 PHE A N 1
ATOM 653 C CA . PHE A 1 86 ? -15.975 9.605 -2.318 1.00 93.44 86 PHE A CA 1
ATOM 654 C C . PHE A 1 86 ? -15.249 10.028 -1.034 1.00 93.44 86 PHE A C 1
ATOM 656 O O . PHE A 1 86 ? -14.951 9.175 -0.204 1.00 93.44 86 PHE A O 1
ATOM 663 N N . ALA A 1 87 ? -14.975 11.323 -0.844 1.00 95.56 87 ALA A N 1
ATOM 664 C CA . ALA A 1 87 ? -14.247 11.833 0.317 1.00 95.56 87 ALA A CA 1
ATOM 665 C C . ALA A 1 87 ? -14.941 11.488 1.646 1.00 95.56 87 ALA A C 1
ATOM 667 O O . ALA A 1 87 ? -14.279 11.054 2.586 1.00 95.56 87 ALA A O 1
ATOM 668 N N . GLU A 1 88 ? -16.273 11.606 1.701 1.00 96.88 88 GLU A N 1
ATOM 669 C CA . GLU A 1 88 ? -17.071 11.188 2.862 1.00 96.88 88 GLU A CA 1
ATOM 670 C C . GLU A 1 88 ? -16.899 9.690 3.144 1.00 96.88 88 GLU A C 1
ATOM 672 O O . GLU A 1 88 ? -16.597 9.301 4.273 1.00 96.88 88 GLU A O 1
ATOM 677 N N . LYS A 1 89 ? -16.995 8.853 2.102 1.00 95.69 89 LYS A N 1
ATOM 678 C CA . LYS A 1 89 ? -16.842 7.402 2.241 1.00 95.69 89 LYS A CA 1
ATOM 679 C C . LYS A 1 89 ? -15.437 7.012 2.692 1.00 95.69 89 LYS A C 1
ATOM 681 O O . LYS A 1 89 ? -15.301 6.140 3.546 1.00 95.69 89 LYS A O 1
ATOM 686 N N . LEU A 1 90 ? -14.401 7.671 2.168 1.00 95.31 90 LEU A N 1
ATOM 687 C CA . LEU A 1 90 ? -13.037 7.457 2.645 1.00 95.31 90 LEU A CA 1
ATOM 688 C C . LEU A 1 90 ? -12.917 7.836 4.128 1.00 95.31 90 LEU A C 1
ATOM 690 O O . LEU A 1 90 ? -12.290 7.104 4.885 1.00 95.31 90 LEU A O 1
ATOM 694 N N . GLY A 1 91 ? -13.526 8.946 4.556 1.00 96.12 91 GLY A N 1
ATOM 695 C CA . GLY A 1 91 ? -13.545 9.355 5.962 1.00 96.12 91 GLY A CA 1
ATOM 696 C C . GLY A 1 91 ? -14.156 8.294 6.883 1.00 96.12 91 GLY A C 1
ATOM 697 O O . GLY A 1 91 ? -13.573 7.971 7.918 1.00 96.12 91 GLY A O 1
ATOM 698 N N . GLU A 1 92 ? -15.281 7.701 6.477 1.00 97.06 92 GLU A N 1
ATOM 699 C CA . GLU A 1 92 ? -15.915 6.579 7.182 1.00 97.06 92 GLU A CA 1
ATOM 700 C C . GLU A 1 92 ? -14.977 5.360 7.255 1.00 97.06 92 GLU A C 1
ATOM 702 O O . GLU A 1 92 ? -14.696 4.862 8.344 1.00 97.06 92 GLU A O 1
ATOM 707 N N . GLN A 1 93 ? -14.396 4.944 6.125 1.00 96.75 93 GLN A N 1
ATOM 708 C CA . GLN A 1 93 ? -13.473 3.802 6.069 1.00 96.75 93 GLN A CA 1
ATOM 709 C C . GLN A 1 93 ? -12.213 4.013 6.919 1.00 96.75 93 GLN A C 1
ATOM 711 O O . GLN A 1 93 ? -11.728 3.081 7.560 1.00 96.75 93 GLN A O 1
ATOM 716 N N . LEU A 1 94 ? -11.684 5.238 6.963 1.00 95.88 94 LEU A N 1
ATOM 717 C CA . LEU A 1 94 ? -10.554 5.589 7.823 1.00 95.88 94 LEU A CA 1
ATOM 718 C C . LEU A 1 94 ? -10.942 5.573 9.308 1.00 95.88 94 LEU A C 1
ATOM 720 O O . LEU A 1 94 ? -10.147 5.140 10.141 1.00 95.88 94 LEU A O 1
ATOM 724 N N . SER A 1 95 ? -12.157 5.998 9.664 1.00 95.81 95 SER A N 1
ATOM 725 C CA . SER A 1 95 ? -12.665 5.851 11.033 1.00 95.81 95 SER A CA 1
ATOM 726 C C . SER A 1 95 ? -12.749 4.374 11.432 1.00 95.81 95 SER A C 1
ATOM 728 O O . SER A 1 95 ? -12.242 3.987 12.491 1.00 95.81 95 SER A O 1
ATOM 730 N N . ASP A 1 96 ? -13.312 3.538 10.560 1.00 96.19 96 ASP A N 1
ATOM 731 C CA . ASP A 1 96 ? -13.429 2.097 10.787 1.00 96.19 96 ASP A CA 1
ATOM 732 C C . ASP A 1 96 ? -12.059 1.424 10.903 1.00 96.19 96 ASP A C 1
ATOM 734 O O . ASP A 1 96 ? -11.875 0.548 11.748 1.00 96.19 96 ASP A O 1
ATOM 738 N N . LEU A 1 97 ? -11.062 1.872 10.131 1.00 94.38 97 LEU A N 1
ATOM 739 C CA . LEU A 1 97 ? -9.679 1.395 10.230 1.00 94.38 97 LEU A CA 1
ATOM 740 C C . LEU A 1 97 ? -9.104 1.584 11.645 1.00 94.38 97 LEU A C 1
ATOM 742 O O . LEU A 1 97 ? -8.371 0.731 12.148 1.00 94.38 97 LEU A O 1
ATOM 746 N N . HIS A 1 98 ? -9.431 2.695 12.309 1.00 91.19 98 HIS A N 1
ATOM 747 C CA . HIS A 1 98 ? -8.902 3.026 13.633 1.00 91.19 98 HIS A CA 1
ATOM 748 C C . HIS A 1 98 ? -9.703 2.421 14.797 1.00 91.19 98 HIS A C 1
ATOM 750 O O . HIS A 1 98 ? -9.149 2.203 15.884 1.00 91.19 98 HIS A O 1
ATOM 756 N N . LEU A 1 99 ? -10.994 2.146 14.597 1.00 92.56 99 LEU A N 1
ATOM 757 C CA . LEU A 1 99 ? -11.928 1.772 15.659 1.00 92.56 99 LEU A CA 1
ATOM 758 C C . LEU A 1 99 ? -11.545 0.486 16.429 1.00 92.56 99 LEU A C 1
ATOM 760 O O . LEU A 1 99 ? -11.580 0.530 17.666 1.00 92.56 99 LEU A O 1
ATOM 764 N N . PRO A 1 100 ? -11.118 -0.627 15.793 1.00 89.12 100 PRO A N 1
ATOM 765 C CA . PRO A 1 100 ? -10.780 -1.862 16.503 1.00 89.12 100 PRO A CA 1
ATOM 766 C C . PRO A 1 100 ? -9.728 -1.668 17.601 1.00 89.12 100 PRO A C 1
ATOM 768 O O . PRO A 1 100 ? -9.920 -2.114 18.734 1.00 89.12 100 PRO A O 1
ATOM 771 N N . ASN A 1 101 ? -8.645 -0.938 17.314 1.00 87.81 101 ASN A N 1
ATOM 772 C CA . ASN A 1 101 ? -7.587 -0.700 18.297 1.00 87.81 101 ASN A CA 1
ATOM 773 C C . ASN A 1 101 ? -8.077 0.172 19.469 1.00 87.81 101 ASN A C 1
ATOM 775 O O . ASN A 1 101 ? -7.709 -0.063 20.621 1.00 87.81 101 ASN A O 1
ATOM 779 N N . ILE A 1 102 ? -8.948 1.152 19.202 1.00 88.62 102 ILE A N 1
ATOM 780 C CA . ILE A 1 102 ? -9.566 1.991 20.243 1.00 88.62 102 ILE A CA 1
ATOM 781 C C . ILE A 1 102 ? -10.431 1.138 21.178 1.00 88.62 102 ILE A C 1
ATOM 783 O O . ILE A 1 102 ? -10.354 1.282 22.403 1.00 88.62 102 ILE A O 1
ATOM 787 N N . LEU A 1 103 ? -11.242 0.236 20.620 1.00 89.50 103 LEU A N 1
ATOM 788 C CA . LEU A 1 103 ? -12.095 -0.661 21.399 1.00 89.50 103 LEU A CA 1
ATOM 789 C C . LEU A 1 103 ? -11.268 -1.644 22.234 1.00 89.50 103 LEU A C 1
ATOM 791 O O . LEU A 1 103 ? -11.561 -1.819 23.419 1.00 89.50 103 LEU A O 1
ATOM 795 N N . LEU A 1 104 ? -10.200 -2.208 21.662 1.00 87.38 104 LEU A N 1
ATOM 796 C CA . LEU A 1 104 ? -9.259 -3.061 22.391 1.00 87.38 104 LEU A CA 1
ATOM 797 C C . LEU A 1 104 ? -8.629 -2.315 23.572 1.00 87.38 104 LEU A C 1
ATOM 799 O O . LEU A 1 104 ? -8.681 -2.820 24.691 1.00 87.38 104 LEU A O 1
ATOM 803 N N . LYS A 1 105 ? -8.144 -1.077 23.382 1.00 86.00 105 LYS A N 1
ATOM 804 C CA . LYS A 1 105 ? -7.603 -0.258 24.487 1.00 86.00 105 LYS A CA 1
ATOM 805 C C . LYS A 1 105 ? -8.618 -0.053 25.607 1.00 86.00 105 LYS A C 1
ATOM 807 O O . LYS A 1 105 ? -8.285 -0.213 26.781 1.00 86.00 105 LYS A O 1
ATOM 812 N N . ARG A 1 106 ? -9.865 0.285 25.261 1.00 87.81 106 ARG A N 1
ATOM 813 C CA . ARG A 1 106 ? -10.946 0.476 26.243 1.00 87.81 106 ARG A CA 1
ATOM 814 C C . ARG A 1 106 ? -11.252 -0.816 27.003 1.00 87.81 106 ARG A C 1
ATOM 816 O O . ARG A 1 106 ? -11.424 -0.767 28.220 1.00 87.81 106 ARG A O 1
ATOM 823 N N . LYS A 1 107 ? -11.288 -1.965 26.316 1.00 86.69 107 LYS A N 1
ATOM 824 C CA . LYS A 1 107 ? -11.485 -3.284 26.939 1.00 86.69 107 LYS A CA 1
ATOM 825 C C . LYS A 1 107 ? -10.336 -3.613 27.899 1.00 86.69 107 LYS A C 1
ATOM 827 O O . LYS A 1 107 ? -10.601 -3.897 29.065 1.00 86.69 107 LYS A O 1
ATOM 832 N N . SER A 1 108 ? -9.082 -3.461 27.467 1.00 82.88 108 SER A N 1
ATOM 833 C CA . SER A 1 108 ? -7.899 -3.700 28.307 1.00 82.88 108 SER A CA 1
ATOM 834 C C . SER A 1 108 ? -7.849 -2.790 29.537 1.00 82.88 108 SER A C 1
ATOM 836 O O . SER A 1 108 ? -7.462 -3.230 30.614 1.00 82.88 108 SER A O 1
ATOM 838 N N . GLN A 1 109 ? -8.273 -1.526 29.418 1.00 82.31 109 GLN A N 1
ATOM 839 C CA . GLN A 1 109 ? -8.358 -0.613 30.563 1.00 82.31 109 GLN A CA 1
ATOM 840 C C . GLN A 1 109 ? -9.412 -1.044 31.589 1.00 82.31 109 GLN A C 1
ATOM 842 O O . GLN A 1 109 ? -9.151 -0.956 32.786 1.00 82.31 109 GLN A O 1
ATOM 847 N N . ARG A 1 110 ? -10.577 -1.521 31.133 1.00 79.75 110 ARG A N 1
ATOM 848 C CA . ARG A 1 110 ? -11.652 -2.025 32.007 1.00 79.75 110 ARG A CA 1
ATOM 849 C C . ARG A 1 110 ? -11.286 -3.339 32.700 1.00 79.75 110 ARG A C 1
ATOM 851 O O . ARG A 1 110 ? -11.769 -3.591 33.793 1.00 79.75 110 ARG A O 1
ATOM 858 N N . GLN A 1 111 ? -10.433 -4.150 32.078 1.00 75.00 111 GLN A N 1
ATOM 859 C CA . GLN A 1 111 ? -9.970 -5.445 32.591 1.00 75.00 111 GLN A CA 1
ATOM 860 C C . GLN A 1 111 ? -8.650 -5.361 33.382 1.00 75.00 111 GLN A C 1
ATOM 862 O O . GLN A 1 111 ? -8.037 -6.390 33.679 1.00 75.00 111 GLN A O 1
ATOM 867 N N . LYS A 1 112 ? -8.179 -4.153 33.731 1.00 67.56 112 LYS A N 1
ATOM 868 C CA . LYS A 1 112 ? -6.990 -3.974 34.578 1.00 67.56 112 LYS A CA 1
ATOM 869 C C . LYS A 1 112 ? -7.190 -4.704 35.913 1.00 67.56 112 LYS A C 1
ATOM 871 O O . LYS A 1 112 ? -7.972 -4.258 36.743 1.00 67.56 112 LYS A O 1
ATOM 876 N N . GLY A 1 113 ? -6.469 -5.810 36.107 1.00 66.38 113 GLY A N 1
ATOM 877 C CA . GLY A 1 113 ? -6.522 -6.634 37.322 1.00 66.38 113 GLY A CA 1
ATOM 878 C C . GLY A 1 113 ? -6.948 -8.090 37.106 1.00 66.38 113 GLY A C 1
ATOM 879 O O . GLY A 1 113 ? -6.846 -8.882 38.037 1.00 66.38 113 GLY A O 1
ATOM 880 N N . THR A 1 114 ? -7.376 -8.479 35.899 1.00 65.06 114 THR A N 1
ATOM 881 C CA . THR A 1 114 ? -7.716 -9.875 35.574 1.00 65.06 114 THR A CA 1
ATOM 882 C C . THR A 1 114 ? -6.584 -10.529 34.778 1.00 65.06 114 THR A C 1
ATOM 884 O O . THR A 1 114 ? -6.211 -10.063 33.703 1.00 65.06 114 THR A O 1
ATOM 887 N N . ILE A 1 115 ? -6.018 -11.619 35.297 1.00 58.50 115 ILE A N 1
ATOM 888 C CA . ILE A 1 115 ? -5.024 -12.433 34.585 1.00 58.50 115 ILE A CA 1
ATOM 889 C C . ILE A 1 115 ? -5.798 -13.288 33.571 1.00 58.50 115 ILE A C 1
ATOM 891 O O . ILE A 1 115 ? -6.453 -14.242 33.981 1.00 58.50 115 ILE A O 1
ATOM 895 N N . GLY A 1 116 ? -5.796 -12.947 32.272 1.00 58.47 116 GLY A N 1
ATOM 896 C CA . GLY A 1 116 ? -6.522 -13.796 31.313 1.00 58.47 116 GLY A CA 1
ATOM 897 C C . GLY A 1 116 ? -6.587 -13.464 29.817 1.00 58.47 116 GLY A C 1
ATOM 898 O O . GLY A 1 116 ? -6.757 -14.402 29.050 1.00 58.47 116 GLY A O 1
ATOM 899 N N . GLU A 1 117 ? -6.432 -12.227 29.328 1.00 54.81 117 GLU A N 1
ATOM 900 C CA . GLU A 1 117 ? -6.587 -11.955 27.876 1.00 54.81 117 GLU A CA 1
ATOM 901 C C . GLU A 1 117 ? -5.361 -11.264 27.255 1.00 54.81 117 GLU A C 1
ATOM 903 O O . GLU A 1 117 ? -4.954 -10.182 27.671 1.00 54.81 117 GLU A O 1
ATOM 908 N N . ARG A 1 118 ? -4.785 -11.900 26.222 1.00 57.50 118 ARG A N 1
ATOM 909 C CA . ARG A 1 118 ? -3.590 -11.462 25.468 1.00 57.50 118 ARG A CA 1
ATOM 910 C C . ARG A 1 118 ? -3.922 -10.787 24.127 1.00 57.50 118 ARG A C 1
ATOM 912 O O . ARG A 1 118 ? -3.159 -10.905 23.176 1.00 57.50 118 ARG A O 1
ATOM 919 N N . ASN A 1 119 ? -5.039 -10.069 24.019 1.00 58.47 119 ASN A N 1
ATOM 920 C CA . ASN A 1 119 ? -5.239 -9.187 22.865 1.00 58.47 119 ASN A CA 1
ATOM 921 C C . ASN A 1 119 ? -4.602 -7.834 23.180 1.00 58.47 119 ASN A C 1
ATOM 923 O O . ASN A 1 119 ? -5.188 -6.989 23.856 1.00 58.47 119 ASN A O 1
ATOM 927 N N . HIS A 1 120 ? -3.351 -7.674 22.746 1.00 68.31 120 HIS A N 1
ATOM 928 C CA . HIS A 1 120 ? -2.559 -6.483 23.014 1.00 68.31 120 HIS A CA 1
ATOM 929 C C . HIS A 1 120 ? -3.016 -5.340 22.114 1.00 68.31 120 HIS A C 1
ATOM 931 O O . HIS A 1 120 ? -2.679 -5.282 20.933 1.00 68.31 120 HIS A O 1
ATOM 937 N N . ALA A 1 121 ? -3.781 -4.417 22.688 1.00 77.44 121 ALA A N 1
ATOM 938 C CA . ALA A 1 121 ? -4.023 -3.140 22.047 1.00 77.44 121 ALA A CA 1
ATOM 939 C C . ALA A 1 121 ? -2.683 -2.431 21.772 1.00 77.44 121 ALA A C 1
ATOM 941 O O . ALA A 1 121 ? -1.759 -2.468 22.588 1.00 77.44 121 ALA A O 1
ATOM 942 N N . VAL A 1 122 ? -2.568 -1.785 20.616 1.00 78.62 122 VAL A N 1
ATOM 943 C CA . VAL A 1 122 ? -1.333 -1.133 20.181 1.00 78.62 122 VAL A CA 1
ATOM 944 C C . VAL A 1 122 ? -1.244 0.248 20.819 1.00 78.62 122 VAL A C 1
ATOM 946 O O . VAL A 1 122 ? -1.929 1.189 20.405 1.00 78.62 122 VAL A O 1
ATOM 949 N N . ASP A 1 123 ? -0.407 0.376 21.849 1.00 75.00 123 ASP A N 1
ATOM 950 C CA . ASP A 1 123 ? -0.242 1.617 22.613 1.00 75.00 123 ASP A CA 1
ATOM 951 C C . ASP A 1 123 ? 0.508 2.714 21.860 1.00 75.00 123 ASP A C 1
ATOM 953 O O . ASP A 1 123 ? 0.149 3.885 21.986 1.00 75.00 123 ASP A O 1
ATOM 957 N N . LYS A 1 124 ? 1.498 2.340 21.047 1.00 73.62 124 LYS A N 1
ATOM 958 C CA . LYS A 1 124 ? 2.325 3.254 20.252 1.00 73.62 124 LYS A CA 1
ATOM 959 C C . LYS A 1 124 ? 2.257 2.868 18.784 1.00 73.62 124 LYS A C 1
ATOM 961 O O . LYS A 1 124 ? 2.204 1.685 18.475 1.00 73.62 124 LYS A O 1
ATOM 966 N N . PHE A 1 125 ? 2.299 3.859 17.899 1.00 69.19 125 PHE A N 1
ATOM 967 C CA . PHE A 1 125 ? 2.419 3.616 16.464 1.00 69.19 125 PHE A CA 1
ATOM 968 C C . PHE A 1 125 ? 3.676 2.788 16.154 1.00 69.19 125 PHE A C 1
ATOM 970 O O . PHE A 1 125 ? 4.714 2.964 16.796 1.00 69.19 125 PHE A O 1
ATOM 977 N N . GLY A 1 126 ? 3.568 1.894 15.175 1.00 70.38 126 GLY A N 1
ATOM 978 C CA . GLY A 1 126 ? 4.663 1.041 14.723 1.00 70.38 126 GLY A CA 1
ATOM 979 C C . GLY A 1 126 ? 4.160 -0.290 14.173 1.00 70.38 126 GLY A C 1
ATOM 980 O O . GLY A 1 126 ? 3.068 -0.742 14.514 1.00 70.38 126 GLY A O 1
ATOM 981 N N . PHE A 1 127 ? 4.976 -0.909 13.328 1.00 73.31 127 PHE A N 1
ATOM 982 C CA . PHE A 1 127 ? 4.751 -2.248 12.794 1.00 73.31 127 PHE A CA 1
ATOM 983 C C . PHE A 1 127 ? 5.731 -3.231 13.441 1.00 73.31 127 PHE A C 1
ATOM 985 O O . PHE A 1 127 ? 6.764 -2.835 13.981 1.00 73.31 127 PHE A O 1
ATOM 992 N N . HIS A 1 128 ? 5.409 -4.524 13.385 1.00 77.69 128 HIS A N 1
ATOM 993 C CA . HIS A 1 128 ? 6.317 -5.590 13.826 1.00 77.69 128 HIS A CA 1
ATOM 994 C C . HIS A 1 128 ? 7.555 -5.711 12.917 1.00 77.69 128 HIS A C 1
ATOM 996 O O . HIS A 1 128 ? 8.593 -6.216 13.335 1.00 77.69 128 HIS A O 1
ATOM 1002 N N . THR A 1 129 ? 7.445 -5.224 11.681 1.00 84.12 129 THR A N 1
ATOM 1003 C CA . THR A 1 129 ? 8.540 -5.078 10.721 1.00 84.12 129 THR A CA 1
ATOM 1004 C C . THR A 1 129 ? 9.012 -3.628 10.693 1.00 84.12 129 THR A C 1
ATOM 1006 O O . THR A 1 129 ? 8.224 -2.702 10.894 1.00 84.12 129 THR A O 1
ATOM 1009 N N . MET A 1 130 ? 10.299 -3.419 10.407 1.00 86.62 130 MET A N 1
ATOM 1010 C CA . MET A 1 130 ? 10.831 -2.079 10.175 1.00 86.62 130 MET A CA 1
ATOM 1011 C C . MET A 1 130 ? 10.093 -1.418 9.006 1.00 86.62 130 MET A C 1
ATOM 1013 O O . MET A 1 130 ? 10.036 -1.967 7.910 1.00 86.62 130 MET A O 1
ATOM 1017 N N . THR A 1 131 ? 9.548 -0.232 9.250 1.00 88.75 131 THR A N 1
ATOM 1018 C CA . THR A 1 131 ? 8.981 0.652 8.221 1.00 88.75 131 THR A CA 1
ATOM 1019 C C . THR A 1 131 ? 9.891 1.857 8.054 1.00 88.75 131 THR A C 1
ATOM 1021 O O . THR A 1 131 ? 10.723 2.109 8.922 1.00 88.75 131 THR A O 1
ATOM 1024 N N . CYS A 1 132 ? 9.796 2.587 6.944 1.00 86.50 132 CYS A N 1
ATOM 1025 C CA . CYS A 1 132 ? 10.680 3.720 6.675 1.00 86.50 132 CYS A CA 1
ATOM 1026 C C . CYS A 1 132 ? 9.893 4.936 6.173 1.00 86.50 132 CYS A C 1
ATOM 1028 O O . CYS A 1 132 ? 8.990 4.800 5.350 1.00 86.50 132 CYS A O 1
ATOM 1030 N N . TYR A 1 133 ? 10.293 6.133 6.607 1.00 83.25 133 TYR A N 1
ATOM 1031 C CA . TYR A 1 133 ? 9.924 7.397 5.972 1.00 83.25 133 TYR A CA 1
ATOM 1032 C C . TYR A 1 133 ? 11.089 7.846 5.089 1.00 83.25 133 TYR A C 1
ATOM 1034 O O . TYR A 1 133 ? 12.106 8.354 5.567 1.00 83.25 133 TYR A O 1
ATOM 1042 N N . GLY A 1 134 ? 10.985 7.572 3.789 1.00 84.00 134 GLY A N 1
ATOM 1043 C CA . GLY A 1 134 ? 12.138 7.653 2.899 1.00 84.00 134 GLY A CA 1
ATOM 1044 C C . GLY A 1 134 ? 13.244 6.690 3.334 1.00 84.00 134 GLY A C 1
ATOM 1045 O O . GLY A 1 134 ? 12.969 5.520 3.571 1.00 84.00 134 GLY A O 1
ATOM 1046 N N . TYR A 1 135 ? 14.476 7.180 3.478 1.00 83.50 135 TYR A N 1
ATOM 1047 C CA . TYR A 1 135 ? 15.613 6.391 3.982 1.00 83.50 135 TYR A CA 1
ATOM 1048 C C . TYR A 1 135 ? 15.746 6.399 5.512 1.00 83.50 135 TYR A C 1
ATOM 1050 O O . TYR A 1 135 ? 16.775 5.985 6.037 1.00 83.50 135 TYR A O 1
ATOM 1058 N N . ILE A 1 136 ? 14.751 6.918 6.237 1.00 84.62 136 ILE A N 1
ATOM 1059 C CA . ILE A 1 136 ? 14.775 6.993 7.699 1.00 84.62 136 ILE A CA 1
ATOM 1060 C C . ILE A 1 136 ? 13.929 5.843 8.255 1.00 84.62 136 ILE A C 1
ATOM 1062 O O . ILE A 1 136 ? 12.705 5.871 8.091 1.00 84.62 136 ILE A O 1
ATOM 1066 N N . PRO A 1 137 ? 14.531 4.847 8.928 1.00 85.19 137 PRO A N 1
ATOM 1067 C CA . PRO A 1 137 ? 13.778 3.790 9.589 1.00 85.19 137 PRO A CA 1
ATOM 1068 C C . PRO A 1 137 ? 12.880 4.361 10.695 1.00 85.19 137 PRO A C 1
ATOM 1070 O O . PRO A 1 137 ? 13.326 5.100 11.574 1.00 85.19 137 PRO 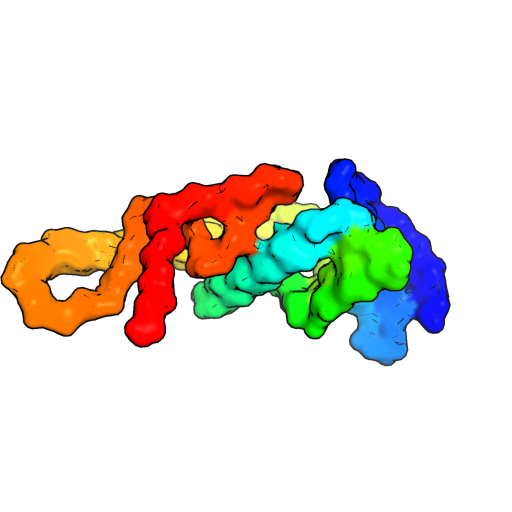A O 1
ATOM 1073 N N . GLN A 1 138 ? 11.599 4.014 10.658 1.00 79.75 138 GLN A N 1
ATOM 1074 C CA . GLN A 1 138 ? 10.602 4.353 11.664 1.00 79.75 138 GLN A CA 1
ATOM 1075 C C . GLN A 1 138 ? 10.708 3.343 12.806 1.00 79.75 138 GLN A C 1
ATOM 1077 O O . GLN A 1 138 ? 10.108 2.268 12.792 1.00 79.75 138 GLN A O 1
ATOM 1082 N N . VAL A 1 139 ? 11.519 3.684 13.805 1.00 70.25 139 VAL A N 1
ATOM 1083 C CA . VAL A 1 139 ? 11.741 2.819 14.963 1.00 70.25 139 VAL A CA 1
ATOM 1084 C C . VAL A 1 139 ? 10.508 2.855 15.873 1.00 70.25 139 VAL A C 1
ATOM 1086 O O . VAL A 1 139 ? 10.294 3.808 16.622 1.00 70.25 139 VAL A O 1
ATOM 1089 N N . GLY A 1 140 ? 9.691 1.801 15.830 1.00 54.91 140 GLY A N 1
ATOM 1090 C CA . GLY A 1 140 ? 8.696 1.534 16.867 1.00 54.91 140 GLY A CA 1
ATOM 1091 C C . GLY A 1 140 ? 9.398 1.175 18.179 1.00 54.91 140 GLY A C 1
ATOM 1092 O O . GLY A 1 140 ? 10.323 0.361 18.198 1.00 54.91 140 GLY A O 1
ATOM 1093 N N . ILE A 1 141 ? 8.990 1.775 19.301 1.00 45.41 141 ILE A N 1
ATOM 1094 C CA . ILE A 1 141 ? 9.514 1.411 20.626 1.00 45.41 141 ILE A CA 1
ATOM 1095 C C . ILE A 1 141 ? 9.064 -0.023 20.930 1.00 45.41 141 ILE A C 1
ATOM 1097 O O . ILE A 1 141 ? 7.942 -0.206 21.398 1.00 45.41 141 ILE A O 1
ATOM 1101 N N . ARG A 1 142 ? 9.966 -0.984 20.666 1.00 40.72 142 ARG A N 1
ATOM 1102 C CA . ARG A 1 142 ? 9.999 -2.428 20.996 1.00 40.72 142 ARG A CA 1
ATOM 1103 C C . ARG A 1 142 ? 10.171 -3.323 19.761 1.00 40.72 142 ARG A C 1
ATOM 1105 O O . ARG A 1 142 ? 9.282 -4.087 19.406 1.00 40.72 142 ARG A O 1
ATOM 1112 N N . ALA A 1 143 ? 11.388 -3.360 19.227 1.00 36.47 143 ALA A N 1
ATOM 1113 C CA . ALA A 1 143 ? 11.959 -4.660 18.892 1.00 36.47 143 ALA A CA 1
ATOM 1114 C C . ALA A 1 143 ? 12.253 -5.358 20.232 1.00 36.47 143 ALA A C 1
ATOM 1116 O O . ALA A 1 143 ? 13.294 -5.125 20.840 1.00 36.47 143 ALA A O 1
ATOM 1117 N N . VAL A 1 144 ? 11.295 -6.122 20.767 1.00 34.72 144 VAL A N 1
ATOM 1118 C CA . VAL A 1 144 ? 11.666 -7.160 21.736 1.00 34.72 144 VAL A CA 1
ATOM 1119 C C . VAL A 1 144 ? 12.317 -8.256 20.896 1.00 34.72 144 VAL A C 1
ATOM 1121 O O . VAL A 1 144 ? 11.660 -8.741 19.971 1.00 34.72 144 VAL A O 1
ATOM 1124 N N . PRO A 1 145 ? 13.583 -8.626 21.146 1.00 34.66 145 PRO A N 1
ATOM 1125 C CA . PRO A 1 145 ? 14.174 -9.777 20.489 1.00 34.66 145 PRO A CA 1
ATOM 1126 C C . PRO A 1 145 ? 13.304 -10.990 20.811 1.00 34.66 145 PRO A C 1
ATOM 1128 O O . PRO A 1 145 ? 13.046 -11.263 21.984 1.00 34.66 145 PRO A O 1
ATOM 113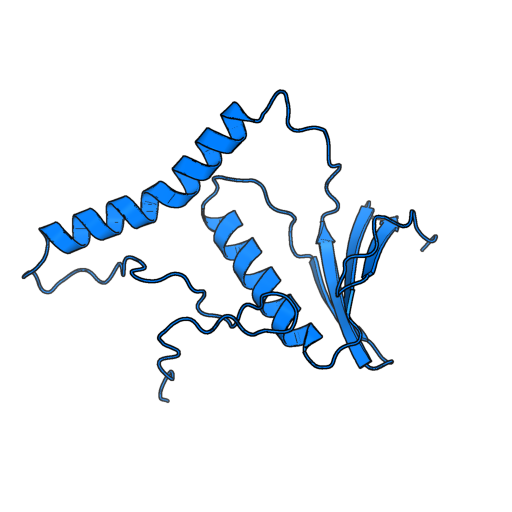1 N N . GLN A 1 146 ? 12.846 -11.714 19.791 1.00 32.91 146 GLN A N 1
ATOM 1132 C CA . GLN A 1 146 ? 12.473 -13.106 20.000 1.00 32.91 146 GLN A CA 1
ATOM 1133 C C . GLN A 1 146 ? 13.766 -13.815 20.412 1.00 32.91 146 GLN A C 1
ATOM 1135 O O . GLN A 1 146 ? 14.641 -14.056 19.584 1.00 32.91 146 GLN A O 1
ATOM 1140 N N . GLN A 1 147 ? 13.941 -14.010 21.718 1.00 31.02 147 GLN A N 1
ATOM 1141 C CA . GLN A 1 147 ? 14.952 -14.917 22.232 1.00 31.02 147 GLN A CA 1
ATOM 1142 C C . GLN A 1 147 ? 14.565 -16.334 21.802 1.00 31.02 147 GLN A C 1
ATOM 1144 O O . GLN A 1 147 ? 13.400 -16.720 21.923 1.00 31.02 147 GLN A O 1
ATOM 1149 N N . LEU A 1 148 ? 15.564 -17.025 21.249 1.00 33.19 148 LEU A N 1
ATOM 1150 C CA . LEU A 1 148 ? 15.623 -18.472 21.051 1.00 33.19 148 LEU A CA 1
ATOM 1151 C C . LEU A 1 148 ? 15.314 -19.228 22.349 1.00 33.19 148 LEU A C 1
ATOM 1153 O O . LEU A 1 148 ? 15.728 -18.728 23.422 1.00 33.19 148 LEU A O 1
#

pLDDT: mean 82.4, std 17.41, range [31.02, 97.44]

Sequence (148 aa):
MKTSKESQRGFISQALTYDTDRGQVFVKINFGTQAT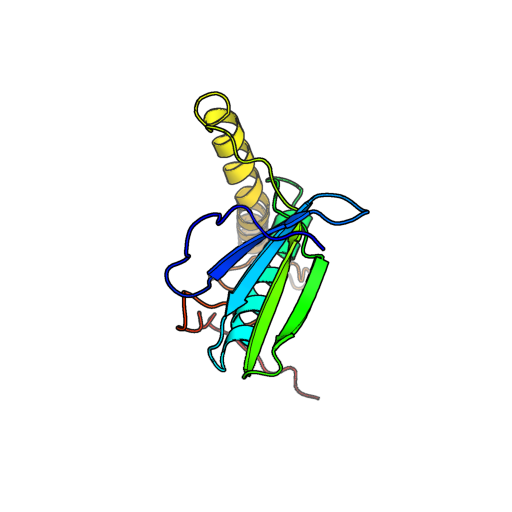IMFNGEVASLKAIKETGTVHVPEPIAIADLSSGGGLLILEYLEMRSIDRFAEKLGEQLSDLHLPNILLKRKSQRQKGTIGERNHAVDKFGFHTMTCYGYIPQVGIRAVPQQL

Secondary structure (DSSP, 8-state):
-EEEEE----SSSEEEEEEETTEEEEEEEE-STTHHHHHHHHHHHHHHHHHHTSS--PPEEEEEE-TTSSEEEEEEPP-----TTTHHHHHHHHHHHHHHHHHHHHHHHHTTT-S--------SS--SS-EEETTEEE--S-------